Protein AF-A0A077RDA9-F1 (afdb_monomer)

Foldseek 3Di:
DPVVVVVVVPPPPVVVVVVVVVVLVPDDQDPDPVSNVVSVVVVLVVCCVVDVPVSVVVCCVVVVVVVVVVVVVVVVVVVVVVVVVVVVVVVVVVVVVVVVVVVVCDDPD

Structure (mmCIF, N/CA/C/O backbone):
data_AF-A0A077RDA9-F1
#
_entry.id   AF-A0A077RDA9-F1
#
loop_
_atom_site.group_PDB
_atom_site.id
_atom_site.type_symbol
_atom_site.label_atom_id
_atom_site.label_alt_id
_atom_site.label_comp_id
_atom_site.label_asym_id
_atom_site.label_entity_id
_atom_site.label_seq_id
_atom_site.pdbx_PDB_ins_code
_atom_site.Cartn_x
_atom_site.Cartn_y
_atom_site.Cartn_z
_atom_site.occupancy
_atom_site.B_iso_or_equiv
_atom_site.auth_seq_id
_atom_site.auth_comp_id
_atom_site.auth_asym_id
_atom_site.auth_atom_id
_atom_site.pdbx_PDB_model_num
ATOM 1 N N . MET A 1 1 ? -23.375 -19.658 48.967 1.00 50.38 1 MET A N 1
ATOM 2 C CA . MET A 1 1 ? -23.628 -18.382 48.264 1.00 50.38 1 MET A CA 1
ATOM 3 C C . MET A 1 1 ? -22.290 -17.686 48.020 1.00 50.38 1 MET A C 1
ATOM 5 O O . MET A 1 1 ? -22.023 -16.679 48.651 1.00 50.38 1 MET A O 1
ATOM 9 N N . GLU A 1 2 ? -21.443 -18.221 47.137 1.00 52.88 2 GLU A N 1
ATOM 10 C CA . GLU A 1 2 ? -20.144 -17.597 46.788 1.00 52.88 2 GLU A CA 1
ATOM 11 C C . GLU A 1 2 ? -19.775 -17.747 45.299 1.00 52.88 2 GLU A C 1
ATOM 13 O O . GLU A 1 2 ? -18.943 -17.007 44.790 1.00 52.88 2 GLU A O 1
ATOM 18 N N . GLU A 1 3 ? -20.479 -18.595 44.546 1.00 49.06 3 GLU A N 1
ATOM 19 C CA . GLU A 1 3 ? -20.214 -18.841 43.117 1.00 49.06 3 GLU A CA 1
ATOM 20 C C . GLU A 1 3 ? -20.731 -17.731 42.172 1.00 49.06 3 GLU A C 1
ATOM 22 O O . GLU A 1 3 ? -20.362 -17.672 41.002 1.00 49.06 3 GLU A O 1
ATOM 27 N N . VAL A 1 4 ? -21.572 -16.805 42.655 1.00 54.00 4 VAL A N 1
ATOM 28 C CA . VAL A 1 4 ? -22.172 -15.735 41.821 1.00 54.00 4 VAL A CA 1
ATOM 29 C C . VAL A 1 4 ? -21.269 -14.490 41.729 1.00 54.00 4 VAL A C 1
ATOM 31 O O . VAL A 1 4 ? -21.475 -13.632 40.873 1.00 54.00 4 VAL A O 1
ATOM 34 N N . SER A 1 5 ? -20.234 -14.389 42.571 1.00 48.84 5 SER A N 1
ATOM 35 C CA . SER A 1 5 ? -19.351 -13.210 42.616 1.00 48.84 5 SER A CA 1
ATOM 36 C C . SER A 1 5 ? -18.247 -13.249 41.549 1.00 48.84 5 SER A C 1
ATOM 38 O O . SER A 1 5 ? -17.884 -12.218 40.985 1.00 48.84 5 SER A O 1
ATOM 40 N N . ALA A 1 6 ? -17.761 -14.442 41.186 1.00 47.38 6 ALA A N 1
ATOM 41 C CA . ALA A 1 6 ? -16.645 -14.594 40.249 1.00 47.38 6 ALA A CA 1
ATOM 42 C C . ALA A 1 6 ? -17.043 -14.432 38.767 1.00 47.38 6 ALA A C 1
ATOM 44 O O . ALA A 1 6 ? -16.222 -14.015 37.954 1.00 47.38 6 ALA A O 1
ATOM 45 N N . SER A 1 7 ? -18.309 -14.684 38.405 1.00 48.34 7 SER A N 1
ATOM 46 C CA . SER A 1 7 ? -18.781 -14.516 37.016 1.00 48.34 7 SER A CA 1
ATOM 47 C C . SER A 1 7 ? -18.988 -13.053 36.601 1.00 48.34 7 SER A C 1
ATOM 49 O O . SER A 1 7 ? -19.042 -12.758 35.410 1.00 48.34 7 SER A O 1
ATOM 51 N N . LYS A 1 8 ? -19.071 -12.110 37.551 1.00 47.69 8 LYS A N 1
ATOM 52 C CA . LYS A 1 8 ? -19.367 -10.695 37.260 1.00 47.69 8 LYS A CA 1
ATOM 53 C C . LYS A 1 8 ? -18.145 -9.878 36.820 1.00 47.69 8 LYS A C 1
ATOM 55 O O . LYS A 1 8 ? -18.306 -8.811 36.242 1.00 47.69 8 LYS A O 1
ATOM 60 N N . ALA A 1 9 ? -16.934 -10.382 37.057 1.00 49.41 9 ALA A N 1
ATOM 61 C CA . ALA A 1 9 ? -15.688 -9.718 36.664 1.00 49.41 9 ALA A CA 1
ATOM 62 C C . ALA A 1 9 ? -15.209 -10.090 35.245 1.00 49.41 9 ALA A C 1
ATOM 64 O O . ALA A 1 9 ? -14.247 -9.505 34.756 1.00 49.41 9 ALA A O 1
ATOM 65 N N . ALA A 1 10 ? -15.860 -11.060 34.590 1.00 50.94 10 ALA A N 1
ATOM 66 C CA . ALA A 1 10 ? -15.415 -11.632 33.316 1.00 50.94 10 ALA A CA 1
ATOM 67 C C . ALA A 1 10 ? -16.361 -11.365 32.132 1.00 50.94 10 ALA A C 1
ATOM 69 O O . ALA A 1 10 ? -16.048 -11.743 31.005 1.00 50.94 10 ALA A O 1
ATOM 70 N N . SER A 1 11 ? -17.497 -10.697 32.342 1.00 50.19 11 SER A N 1
ATOM 71 C CA . SER A 1 11 ? -18.238 -10.103 31.231 1.00 50.19 11 SER A CA 1
ATOM 72 C C . SER A 1 11 ? -17.648 -8.722 30.973 1.00 50.19 11 SER A C 1
ATOM 74 O O . SER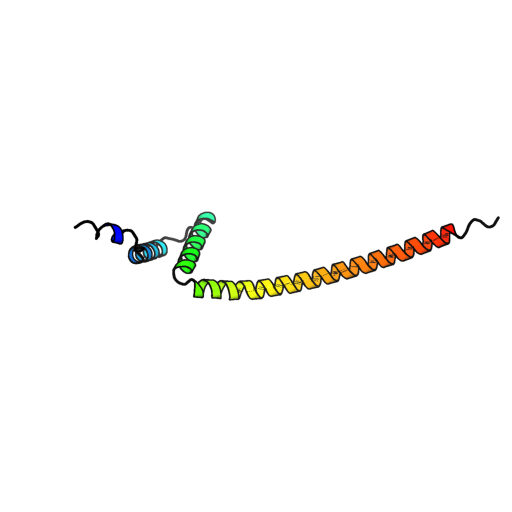 A 1 11 ? -17.868 -7.823 31.783 1.00 50.19 11 SER A O 1
ATOM 76 N N . LEU A 1 12 ? -16.881 -8.559 29.888 1.00 59.06 12 LEU A N 1
ATOM 77 C CA . LEU A 1 12 ? -16.485 -7.242 29.379 1.00 59.06 12 LEU A CA 1
ATOM 78 C C . LEU A 1 12 ? -17.690 -6.295 29.465 1.00 59.06 12 LEU A C 1
ATOM 80 O O . LEU A 1 12 ? -18.701 -6.527 28.799 1.00 59.06 12 LEU A O 1
ATOM 84 N N . ASP A 1 13 ? -17.605 -5.265 30.308 1.00 67.06 13 ASP A N 1
ATOM 85 C CA . ASP A 1 13 ? -18.682 -4.294 30.464 1.00 67.06 13 ASP A CA 1
ATOM 86 C C . ASP A 1 13 ? -18.682 -3.340 29.264 1.00 67.06 13 ASP A C 1
ATOM 88 O O . ASP A 1 13 ? -18.115 -2.244 29.269 1.00 67.06 13 ASP A O 1
ATOM 92 N N . TRP A 1 14 ? -19.317 -3.805 28.190 1.00 63.81 14 TRP A N 1
ATOM 93 C CA . TRP A 1 14 ? -19.533 -3.046 26.965 1.00 63.81 14 TRP A CA 1
ATOM 94 C C . TRP A 1 14 ? -20.317 -1.757 27.218 1.00 63.81 14 TRP A C 1
ATOM 96 O O . TRP A 1 14 ? -20.142 -0.783 26.492 1.00 63.81 14 TRP A O 1
ATOM 106 N N . SER A 1 15 ? -21.146 -1.710 28.265 1.00 67.94 15 SER A N 1
ATOM 107 C CA . SER A 1 15 ? -21.935 -0.522 28.588 1.00 67.94 15 SER A CA 1
ATOM 108 C C . SER A 1 15 ? -21.072 0.595 29.186 1.00 67.94 15 SER A C 1
ATOM 110 O O . SER A 1 15 ? -21.176 1.748 28.760 1.00 67.94 15 SER A O 1
ATOM 112 N N . GLU A 1 16 ? -20.140 0.261 30.086 1.00 74.06 16 GLU A N 1
ATOM 113 C CA . GLU A 1 16 ? -19.122 1.198 30.577 1.00 74.06 16 GLU A CA 1
ATOM 114 C C . GLU A 1 16 ? -18.242 1.715 29.437 1.00 74.06 16 GLU A C 1
ATOM 116 O O . GLU A 1 16 ? -17.895 2.897 29.392 1.00 74.06 16 GLU A O 1
ATOM 121 N N . PHE A 1 17 ? -17.873 0.825 28.515 1.00 70.38 17 PHE A N 1
ATOM 122 C CA . PHE A 1 17 ? -17.040 1.156 27.367 1.00 70.38 17 PHE A CA 1
ATOM 123 C C . PHE A 1 17 ? -17.732 2.124 26.403 1.00 70.38 17 PHE A C 1
ATOM 125 O O . PHE A 1 17 ? -17.137 3.130 26.018 1.00 70.38 17 PHE A O 1
ATOM 132 N N . LEU A 1 18 ? -19.002 1.882 26.067 1.00 71.06 18 LEU A N 1
ATOM 133 C CA . LEU A 1 18 ? -19.800 2.782 25.228 1.00 71.06 18 LEU A CA 1
ATOM 134 C C . LEU A 1 18 ? -20.000 4.149 25.894 1.00 71.06 18 LEU A C 1
ATOM 136 O O . LEU A 1 18 ? -19.885 5.183 25.239 1.00 71.06 18 LEU A O 1
ATOM 140 N N . LYS A 1 19 ? -20.197 4.174 27.214 1.00 75.00 19 LYS A N 1
ATOM 141 C CA . LYS A 1 19 ? -20.286 5.424 27.978 1.00 75.00 19 LYS A CA 1
ATOM 142 C C . LYS A 1 19 ? -18.957 6.190 27.987 1.00 75.00 19 LYS A 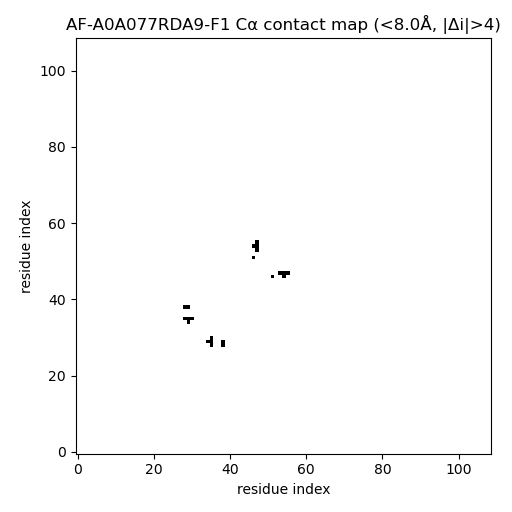C 1
ATOM 144 O O . LYS A 1 19 ? -18.943 7.412 27.858 1.00 75.00 19 LYS A O 1
ATOM 149 N N . LYS A 1 20 ? -17.825 5.481 28.083 1.00 71.50 20 LYS A N 1
ATOM 150 C CA . LYS A 1 20 ? -16.482 6.065 27.927 1.00 71.50 20 LYS A CA 1
ATOM 151 C C . LYS A 1 20 ? -16.267 6.587 26.504 1.00 71.50 20 LYS A C 1
ATOM 153 O O . LYS A 1 20 ? -15.750 7.687 26.366 1.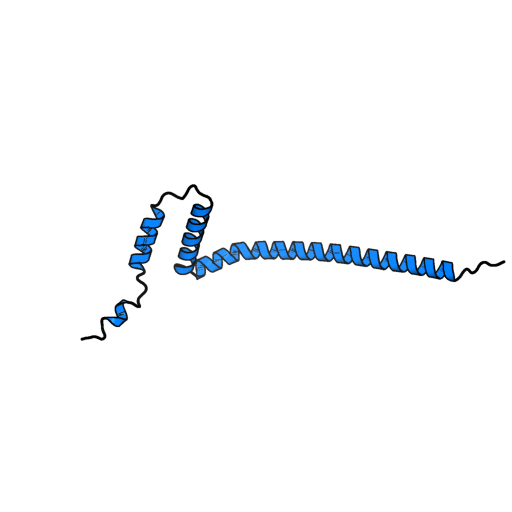00 71.50 20 LYS A O 1
ATOM 158 N N . LYS A 1 21 ? -16.711 5.873 25.462 1.00 70.56 21 LYS A N 1
ATOM 159 C CA . LYS A 1 21 ? -16.674 6.325 24.055 1.00 70.56 21 LYS A CA 1
ATOM 160 C C . LYS A 1 21 ? -17.419 7.646 23.866 1.00 70.56 21 LYS A C 1
ATOM 162 O O . LYS A 1 21 ? -16.880 8.563 23.259 1.00 70.56 21 LYS A O 1
ATOM 167 N N . GLU A 1 22 ? -18.623 7.762 24.415 1.00 69.56 22 GLU A N 1
ATOM 168 C CA . GLU A 1 22 ? -19.435 8.982 24.341 1.00 69.56 22 GLU A CA 1
ATOM 169 C C . GLU A 1 22 ? -18.790 10.157 25.100 1.00 69.56 22 GLU A C 1
ATOM 171 O O . GLU A 1 22 ? -18.815 11.301 24.640 1.00 69.56 22 GLU A O 1
ATOM 176 N N . ALA A 1 23 ? -18.121 9.871 26.222 1.00 70.62 23 ALA A N 1
ATOM 177 C CA . ALA A 1 23 ? -17.300 10.850 26.929 1.00 70.62 23 ALA A CA 1
ATOM 178 C C . ALA A 1 23 ? -16.049 11.259 26.126 1.00 70.62 23 ALA A C 1
ATOM 180 O O . ALA A 1 23 ? -15.729 12.443 26.079 1.00 70.62 23 ALA A O 1
ATOM 181 N N . PHE A 1 24 ? -15.375 10.320 25.449 1.00 69.38 24 PHE A N 1
ATOM 182 C CA . PHE A 1 24 ? -14.237 10.605 24.565 1.00 69.38 24 PHE A CA 1
ATOM 183 C C . PHE A 1 24 ? -14.643 11.416 23.327 1.00 69.38 24 PHE A C 1
ATOM 185 O O . PHE A 1 24 ? -13.894 12.297 22.918 1.00 69.38 24 PHE A O 1
ATOM 192 N N . ALA A 1 25 ? -15.823 11.161 22.758 1.00 68.62 25 ALA A N 1
ATOM 193 C CA . ALA A 1 25 ? -16.343 11.893 21.602 1.00 68.62 25 ALA A CA 1
ATOM 194 C C . ALA A 1 25 ? -16.689 13.359 21.925 1.00 68.62 25 ALA A C 1
ATOM 196 O O . ALA A 1 25 ? -16.638 14.210 21.042 1.00 68.62 25 ALA A O 1
ATOM 197 N N . ASN A 1 26 ? -17.01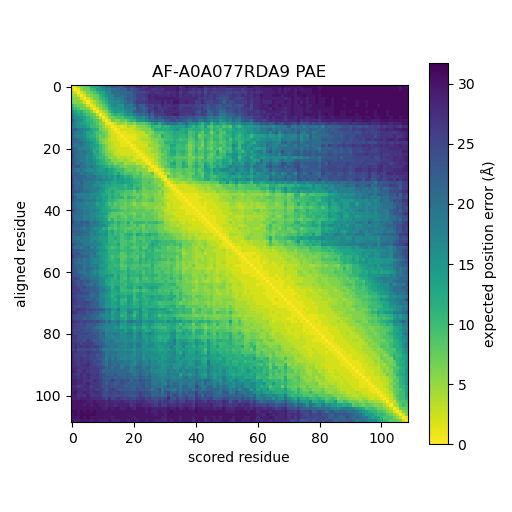4 13.658 23.188 1.00 71.62 26 ASN A N 1
ATOM 198 C CA . ASN A 1 26 ? -17.269 15.018 23.666 1.00 71.62 26 ASN A CA 1
ATOM 199 C C . ASN A 1 26 ? -15.996 15.786 24.068 1.00 71.62 26 ASN A C 1
ATOM 201 O O . ASN A 1 26 ? -16.082 16.972 24.392 1.00 71.62 26 ASN A O 1
ATOM 205 N N . LEU A 1 27 ? -14.818 15.150 24.068 1.00 70.19 27 LEU A N 1
ATOM 206 C CA . LEU A 1 27 ? -13.566 15.856 24.333 1.00 70.19 27 LEU A CA 1
ATOM 207 C C . LEU A 1 27 ? -13.142 16.672 23.103 1.00 70.19 27 LEU A C 1
ATOM 209 O O . LEU A 1 27 ? -13.255 16.191 21.973 1.00 70.19 27 LEU A O 1
ATOM 213 N N . PRO A 1 28 ? -12.614 17.896 23.293 1.00 70.00 28 PRO A N 1
ATOM 214 C CA . PRO A 1 28 ? -12.070 18.667 22.186 1.00 70.00 28 PRO A CA 1
ATOM 215 C C . PRO A 1 28 ? -10.902 17.897 21.561 1.00 70.00 28 PRO A C 1
ATOM 217 O O . PRO A 1 28 ? -9.996 17.448 22.268 1.00 70.00 28 PRO A O 1
ATOM 220 N N . VAL A 1 29 ? -10.927 17.744 20.233 1.00 71.69 29 VAL A N 1
ATOM 221 C CA . VAL A 1 29 ? -9.845 17.087 19.487 1.00 71.69 29 VAL A CA 1
ATOM 222 C C . VAL A 1 29 ? -8.529 17.800 19.829 1.00 71.69 29 VAL A C 1
ATOM 224 O O . VAL A 1 29 ? -8.453 19.020 19.649 1.00 71.69 29 VAL A O 1
ATOM 227 N N . PRO A 1 30 ? -7.502 17.087 20.333 1.00 74.38 30 PRO A N 1
ATOM 228 C CA . PRO A 1 30 ? -6.249 17.717 20.728 1.00 74.38 30 PRO A CA 1
ATOM 229 C C . PRO A 1 30 ? -5.628 18.470 19.548 1.00 74.38 30 PRO A C 1
ATOM 231 O O . PRO A 1 30 ? -5.498 17.906 18.461 1.00 74.38 30 PRO A O 1
ATOM 234 N N . GLN A 1 31 ? -5.224 19.726 19.759 1.00 76.31 31 GLN A N 1
ATOM 235 C CA . GLN A 1 31 ? -4.525 20.506 18.729 1.00 76.31 31 GLN A CA 1
ATOM 236 C C . GLN A 1 31 ? -3.077 20.030 18.512 1.00 76.31 31 GLN A C 1
ATOM 238 O O . GLN A 1 31 ? -2.476 20.321 17.479 1.00 76.31 31 GLN A O 1
ATOM 243 N N . ASP A 1 32 ? -2.525 19.270 19.462 1.00 87.19 32 ASP A N 1
ATOM 244 C CA . ASP A 1 32 ? -1.190 18.690 19.371 1.00 87.19 32 ASP A CA 1
ATOM 245 C C . ASP A 1 32 ? -1.160 17.468 18.451 1.00 87.19 32 ASP A C 1
ATOM 247 O O . ASP A 1 32 ? -1.953 16.537 18.603 1.00 87.19 32 ASP A O 1
ATOM 251 N N . TRP A 1 33 ? -0.149 17.393 17.581 1.00 83.44 33 TRP A N 1
ATOM 252 C CA . TRP A 1 33 ? 0.072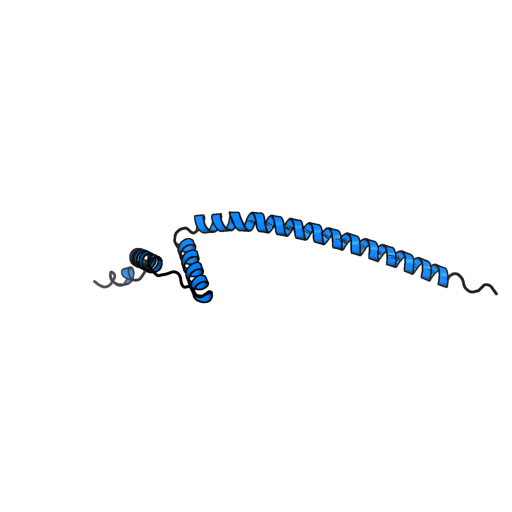 16.256 16.677 1.00 83.44 33 TRP A CA 1
ATOM 253 C C . TRP A 1 33 ? 0.097 14.916 17.425 1.00 83.44 33 TRP A C 1
ATOM 255 O O . TRP A 1 33 ? -0.576 13.960 17.051 1.00 83.44 33 TRP A O 1
ATOM 265 N N . LYS A 1 34 ? 0.822 14.853 18.547 1.00 84.06 34 LYS A N 1
ATOM 266 C CA . LYS A 1 34 ? 0.920 13.644 19.378 1.00 84.06 34 LYS A CA 1
ATOM 267 C C . LYS A 1 34 ? -0.435 13.238 19.974 1.00 84.06 34 LYS A C 1
ATOM 269 O O . LYS A 1 34 ? -0.741 12.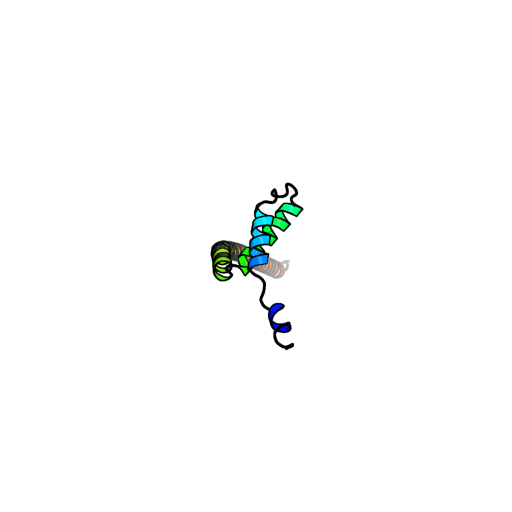049 20.029 1.00 84.06 34 LYS A O 1
ATOM 274 N N . GLY A 1 35 ? -1.238 14.217 20.396 1.00 82.88 35 GLY A N 1
ATOM 275 C CA . GLY A 1 35 ? -2.573 13.991 20.949 1.00 82.88 35 GLY A CA 1
ATOM 276 C C . GLY A 1 35 ? -3.570 13.552 19.881 1.00 82.88 35 GLY A C 1
ATOM 277 O O . GLY A 1 35 ? -4.336 12.621 20.108 1.00 82.88 35 GLY A O 1
ATOM 278 N N . TRP A 1 36 ? -3.501 14.147 18.691 1.00 85.56 36 TRP A N 1
ATOM 279 C CA . TRP A 1 36 ? -4.317 13.754 17.546 1.00 85.56 36 TRP A CA 1
ATOM 280 C C . TRP A 1 36 ? -4.026 12.317 17.094 1.00 85.56 36 TRP A C 1
ATOM 282 O O . TRP A 1 36 ? -4.956 11.549 16.859 1.00 85.56 36 TRP A O 1
ATOM 292 N N . PHE A 1 37 ? -2.749 11.917 17.044 1.00 88.00 37 PHE A N 1
ATOM 293 C CA . PHE A 1 37 ? -2.367 10.535 16.734 1.00 88.00 37 PHE A CA 1
ATOM 294 C C . PHE A 1 37 ? -2.901 9.551 17.771 1.00 88.00 37 PHE A C 1
ATOM 296 O O . PHE A 1 37 ? -3.484 8.537 17.397 1.00 88.00 37 PHE A O 1
ATOM 303 N N . ALA A 1 38 ? -2.742 9.852 19.062 1.00 86.06 38 ALA A N 1
ATOM 304 C CA . ALA A 1 38 ? -3.282 9.012 20.125 1.00 86.06 38 ALA A CA 1
ATOM 305 C C . ALA A 1 38 ? -4.815 8.906 20.037 1.00 86.06 38 ALA A C 1
ATOM 307 O O . ALA A 1 38 ? -5.353 7.804 20.105 1.00 86.06 38 ALA A O 1
ATOM 308 N N . TYR A 1 39 ? -5.504 10.028 19.803 1.00 84.62 39 TYR A N 1
ATOM 309 C CA . TYR A 1 39 ? -6.952 10.072 19.601 1.00 84.62 39 TYR A CA 1
ATOM 310 C C . TYR A 1 39 ? -7.386 9.189 18.424 1.00 84.62 39 TYR A C 1
ATOM 312 O O . TYR A 1 39 ? -8.245 8.323 18.582 1.00 84.62 39 TYR A O 1
ATOM 320 N N . LYS A 1 40 ? -6.736 9.334 17.262 1.00 87.44 40 LYS A N 1
ATOM 321 C CA . LYS A 1 40 ? -7.041 8.531 16.071 1.00 87.44 40 LYS A CA 1
ATOM 322 C C . LYS A 1 40 ? -6.738 7.053 16.262 1.00 87.44 40 LYS A C 1
ATOM 324 O O . LYS A 1 40 ? -7.499 6.219 15.782 1.00 87.44 40 LYS A O 1
ATOM 329 N N . PHE A 1 41 ? -5.666 6.720 16.974 1.00 86.06 41 PHE A N 1
ATOM 330 C CA . PHE A 1 41 ? -5.309 5.334 17.260 1.00 86.06 41 PHE A CA 1
ATOM 331 C C . PHE A 1 41 ? -6.333 4.670 18.182 1.00 86.06 41 PHE A C 1
ATOM 333 O O . PHE A 1 41 ? -6.720 3.528 17.940 1.00 86.06 41 PHE A O 1
ATOM 340 N N . ILE A 1 42 ? -6.806 5.386 19.208 1.00 85.19 42 ILE A N 1
ATOM 341 C CA . ILE A 1 42 ? -7.856 4.902 20.112 1.00 85.19 42 ILE A CA 1
ATOM 342 C C . ILE A 1 42 ? -9.167 4.720 19.346 1.00 85.19 42 ILE A C 1
ATOM 344 O O . ILE A 1 42 ? -9.766 3.659 19.456 1.00 85.19 42 ILE A O 1
ATOM 348 N N . GLU A 1 43 ? -9.575 5.693 18.528 1.00 84.44 43 GLU A N 1
ATOM 349 C CA . GLU A 1 43 ? -10.774 5.614 17.680 1.00 84.44 43 GLU A CA 1
ATOM 350 C C . GLU A 1 43 ? -10.728 4.401 16.731 1.00 84.44 43 GLU A C 1
ATOM 352 O O . GLU A 1 43 ? -11.677 3.622 16.667 1.00 84.44 43 GLU A O 1
ATOM 357 N N . TRP A 1 44 ? -9.596 4.188 16.051 1.00 83.88 44 TRP A N 1
ATOM 358 C CA . TRP A 1 44 ? -9.388 3.034 15.168 1.00 83.88 44 TRP A CA 1
ATOM 359 C C . TRP A 1 44 ? -9.350 1.702 15.921 1.00 83.88 44 TRP A C 1
ATOM 361 O O . TRP A 1 44 ? -9.900 0.712 15.443 1.00 83.88 44 TRP A O 1
ATOM 371 N N . SER A 1 45 ? -8.733 1.671 17.103 1.00 83.12 45 SER A N 1
ATOM 372 C CA . SER A 1 45 ? -8.706 0.477 17.958 1.00 83.12 45 SER A CA 1
ATOM 373 C C . SER A 1 45 ? -10.106 0.133 18.461 1.00 83.12 45 SER A C 1
ATOM 375 O O . SER A 1 45 ? -10.474 -1.035 18.509 1.00 83.12 45 SER A O 1
ATOM 377 N N . LEU A 1 46 ? -10.907 1.152 18.785 1.00 79.75 46 LEU A N 1
ATOM 378 C CA . LEU A 1 46 ? -12.308 0.995 19.157 1.00 79.75 46 LEU A CA 1
ATOM 379 C C . LEU A 1 46 ? -13.108 0.367 18.015 1.00 79.75 46 LEU A C 1
ATOM 381 O O . LEU A 1 46 ? -13.847 -0.588 18.228 1.00 79.75 46 LEU A O 1
ATOM 385 N N . PHE A 1 47 ? -12.914 0.883 16.800 1.00 80.50 47 PHE A N 1
ATOM 386 C CA . PHE A 1 47 ? -13.592 0.401 15.604 1.00 80.50 47 PHE A CA 1
ATOM 387 C C . PHE A 1 47 ? -13.233 -1.058 15.286 1.00 80.50 47 PHE A C 1
ATOM 389 O O . PHE A 1 47 ? -14.117 -1.850 14.975 1.00 80.50 47 PHE A O 1
ATOM 396 N N . ALA A 1 48 ? -11.963 -1.442 15.455 1.00 84.38 48 ALA A N 1
ATOM 397 C CA . ALA A 1 48 ? -11.517 -2.825 15.287 1.00 84.38 48 ALA A CA 1
ATOM 398 C C . ALA A 1 48 ? -12.171 -3.804 16.279 1.00 84.38 48 ALA A C 1
ATOM 400 O O . ALA A 1 48 ? -12.345 -4.979 15.961 1.00 84.38 48 ALA A O 1
ATOM 401 N N . VAL A 1 49 ? -12.510 -3.327 17.479 1.00 82.31 49 VAL A N 1
ATOM 402 C CA . VAL A 1 49 ? -13.131 -4.131 18.539 1.00 82.31 49 VAL A CA 1
ATOM 403 C C . VAL A 1 49 ? -14.656 -4.200 18.383 1.00 82.31 49 VAL A C 1
ATOM 405 O O . VAL A 1 49 ? -15.244 -5.240 18.664 1.00 82.31 49 VAL A O 1
ATOM 408 N N . GLU A 1 50 ? -15.294 -3.115 17.937 1.00 82.56 50 GLU A N 1
ATOM 409 C CA . GLU A 1 50 ? -16.751 -3.013 17.769 1.00 82.56 50 GLU A CA 1
ATOM 410 C C . GLU A 1 50 ? -17.252 -3.744 16.514 1.00 82.56 50 GLU A C 1
ATOM 412 O O . GLU A 1 50 ? -18.241 -4.472 16.584 1.00 82.56 50 GLU A O 1
ATOM 417 N N . ASP A 1 51 ? -16.554 -3.594 15.385 1.00 86.12 51 ASP A N 1
ATOM 418 C CA . ASP A 1 51 ? -16.857 -4.301 14.140 1.00 86.12 51 ASP A CA 1
ATOM 419 C C . ASP A 1 51 ? -15.565 -4.797 13.467 1.00 86.12 51 ASP A C 1
ATOM 421 O O . ASP A 1 51 ? -15.003 -4.135 12.581 1.00 86.12 51 ASP A O 1
ATOM 425 N N . PRO A 1 52 ? -15.078 -5.989 13.851 1.00 86.69 52 PRO A N 1
ATOM 426 C CA . PRO A 1 52 ? -13.850 -6.532 13.286 1.00 86.69 52 PRO A CA 1
ATOM 427 C C . PRO A 1 52 ? -13.967 -6.794 11.775 1.00 86.69 52 PRO A C 1
ATOM 429 O O . PRO A 1 52 ? -12.968 -6.707 11.052 1.00 86.69 52 PRO A O 1
ATOM 432 N N . TRP A 1 53 ? -15.168 -7.092 11.264 1.00 87.12 53 TRP A N 1
ATOM 433 C CA . TRP A 1 53 ? -15.360 -7.415 9.848 1.00 87.12 53 TRP A CA 1
ATOM 434 C C . TRP A 1 53 ? -15.452 -6.160 8.974 1.00 87.12 53 TRP A C 1
ATOM 436 O O . TRP A 1 53 ? -14.839 -6.114 7.901 1.00 87.12 53 TRP A O 1
ATOM 446 N N . GLY A 1 54 ? -16.122 -5.108 9.452 1.00 87.94 54 GLY A N 1
ATOM 447 C CA . GLY A 1 54 ? -16.124 -3.784 8.824 1.00 87.94 54 GLY A CA 1
ATOM 448 C C . GLY A 1 54 ? -14.741 -3.131 8.826 1.00 87.94 54 GLY A C 1
ATOM 449 O O . GLY A 1 54 ? -14.310 -2.587 7.803 1.00 87.94 54 GLY A O 1
ATOM 450 N N . PHE A 1 55 ? -13.988 -3.272 9.921 1.00 88.25 55 PHE A N 1
ATOM 451 C CA . PHE A 1 55 ? -12.588 -2.851 10.002 1.00 88.25 55 PHE A CA 1
ATOM 452 C C . PHE A 1 55 ? -11.712 -3.552 8.960 1.00 88.25 55 PHE A C 1
ATOM 454 O O . PHE A 1 55 ? -11.032 -2.899 8.165 1.00 88.25 55 PHE A O 1
ATOM 461 N N . THR A 1 56 ? -11.777 -4.886 8.915 1.00 90.12 56 THR A N 1
ATOM 462 C CA . THR A 1 56 ? -10.981 -5.696 7.982 1.00 90.12 56 THR A CA 1
ATOM 463 C C . THR A 1 56 ? -11.323 -5.365 6.532 1.00 90.12 56 THR A C 1
ATOM 465 O O . THR A 1 56 ? -10.426 -5.189 5.710 1.00 90.12 56 THR A O 1
ATOM 468 N N . SER A 1 57 ? -12.610 -5.208 6.218 1.00 91.62 57 SER A N 1
ATOM 469 C CA . SER A 1 57 ? -13.070 -4.846 4.872 1.00 91.62 57 SER A CA 1
ATOM 470 C C . SER A 1 57 ? -12.587 -3.457 4.458 1.00 91.62 57 SER A C 1
ATOM 472 O O . SER A 1 57 ? -12.120 -3.279 3.335 1.00 91.62 57 SER A O 1
ATOM 474 N N . THR A 1 58 ? -12.630 -2.486 5.375 1.00 91.06 58 THR A N 1
ATOM 475 C CA . THR A 1 58 ? -12.116 -1.131 5.132 1.00 91.06 58 THR A CA 1
ATOM 476 C C . THR A 1 58 ? -10.623 -1.177 4.829 1.00 91.06 58 THR A C 1
ATOM 478 O O . THR A 1 58 ? -10.186 -0.643 3.811 1.00 91.06 58 THR A O 1
ATOM 481 N N . ILE A 1 59 ? -9.840 -1.882 5.654 1.00 92.19 59 ILE A N 1
ATOM 482 C CA . ILE A 1 59 ? -8.404 -2.064 5.416 1.00 92.19 59 ILE A CA 1
ATOM 483 C C . ILE A 1 59 ? -8.161 -2.724 4.067 1.00 92.19 59 ILE A C 1
ATOM 485 O O . ILE A 1 59 ? -7.324 -2.237 3.318 1.00 92.19 59 ILE A O 1
ATOM 489 N N . LEU A 1 60 ? -8.891 -3.784 3.723 1.00 93.44 60 LEU A N 1
ATOM 490 C CA . LEU A 1 60 ? -8.734 -4.459 2.436 1.00 93.44 60 LEU A CA 1
ATOM 491 C C . LEU A 1 60 ? -9.014 -3.511 1.266 1.00 93.44 60 LEU A C 1
ATOM 493 O O . LEU A 1 60 ? -8.201 -3.433 0.352 1.00 93.44 60 LEU A O 1
ATOM 497 N N . ILE A 1 61 ? -10.081 -2.712 1.317 1.00 95.12 61 ILE A N 1
ATOM 498 C CA . ILE A 1 61 ? -10.401 -1.744 0.255 1.00 95.12 61 ILE A CA 1
ATOM 499 C C . ILE A 1 61 ? -9.274 -0.724 0.044 1.00 95.12 61 ILE A C 1
ATOM 501 O O . ILE A 1 61 ? -9.027 -0.333 -1.094 1.00 95.12 61 ILE A O 1
ATOM 505 N N . PHE A 1 62 ? -8.564 -0.313 1.098 1.00 93.69 62 PHE A N 1
ATOM 506 C CA . PHE A 1 62 ? -7.417 0.592 0.968 1.00 93.69 62 PHE A CA 1
ATOM 507 C C . PHE A 1 62 ? -6.123 -0.136 0.587 1.00 93.69 62 PHE A C 1
ATOM 509 O O . PHE A 1 62 ? -5.388 0.306 -0.294 1.00 93.69 62 PHE A O 1
ATOM 516 N N . VAL A 1 63 ? -5.831 -1.266 1.225 1.00 95.00 63 VAL A N 1
ATOM 517 C CA . VAL A 1 63 ? -4.576 -2.005 1.053 1.00 95.00 63 VAL A CA 1
ATOM 518 C C . VAL A 1 63 ? -4.519 -2.678 -0.309 1.00 95.00 63 VAL A C 1
ATOM 520 O O . VAL A 1 63 ? -3.468 -2.660 -0.938 1.00 95.00 63 VAL A O 1
ATOM 523 N N . THR A 1 64 ? -5.626 -3.228 -0.806 1.00 95.31 64 THR A N 1
ATOM 524 C CA . THR A 1 64 ? -5.677 -3.913 -2.100 1.00 95.31 64 THR A CA 1
ATOM 525 C C . THR A 1 64 ? -5.199 -3.029 -3.263 1.00 95.31 64 THR A C 1
ATOM 527 O O . THR A 1 64 ? -4.249 -3.433 -3.936 1.00 95.31 64 THR A O 1
ATOM 530 N N . PRO A 1 65 ? -5.748 -1.824 -3.522 1.00 95.19 65 PRO A N 1
ATOM 531 C CA . PRO A 1 65 ? -5.261 -0.970 -4.605 1.00 95.19 65 PRO A CA 1
ATOM 532 C C . PRO A 1 65 ? -3.827 -0.485 -4.371 1.00 95.19 65 PRO A C 1
ATOM 534 O O . PRO A 1 65 ? -3.049 -0.439 -5.323 1.00 95.19 65 PRO A O 1
ATOM 537 N N . LEU A 1 66 ? -3.433 -0.184 -3.127 1.00 95.31 66 LEU A N 1
ATOM 538 C CA . LEU A 1 66 ? -2.044 0.175 -2.819 1.00 95.31 66 LEU A CA 1
ATOM 539 C C . LEU A 1 66 ? -1.078 -0.977 -3.126 1.00 95.31 66 LEU A C 1
ATOM 541 O O . LEU A 1 66 ? -0.003 -0.755 -3.683 1.00 95.31 66 LEU A O 1
ATOM 545 N N . PHE A 1 67 ? -1.470 -2.209 -2.810 1.00 95.44 67 PHE A N 1
ATOM 546 C CA . PHE A 1 67 ? -0.686 -3.401 -3.093 1.00 95.44 67 PHE A CA 1
ATOM 547 C C . PHE A 1 67 ? -0.560 -3.641 -4.599 1.00 95.44 67 PHE A C 1
ATOM 549 O O . PHE A 1 67 ? 0.537 -3.908 -5.086 1.00 95.44 67 PHE A O 1
ATOM 556 N N . PHE A 1 68 ? -1.643 -3.462 -5.361 1.00 95.75 68 PHE A N 1
ATOM 557 C CA . PHE A 1 68 ? -1.593 -3.536 -6.822 1.00 95.75 68 PHE A CA 1
ATOM 558 C C . PHE A 1 68 ? -0.679 -2.469 -7.428 1.00 95.75 68 PHE A C 1
ATOM 560 O O . PHE A 1 68 ? 0.134 -2.784 -8.296 1.00 95.75 68 PHE A O 1
ATOM 567 N N . LEU A 1 69 ? -0.761 -1.223 -6.956 1.00 95.75 69 LEU A N 1
ATOM 568 C CA . LEU A 1 69 ? 0.131 -0.150 -7.402 1.00 95.75 69 LEU A CA 1
ATOM 569 C C . LEU A 1 69 ? 1.594 -0.475 -7.089 1.00 95.75 69 LEU A C 1
ATOM 571 O O . LEU A 1 69 ? 2.451 -0.342 -7.963 1.00 95.75 69 LEU A O 1
ATOM 575 N N . SER A 1 70 ? 1.867 -0.967 -5.878 1.00 95.06 70 SER A N 1
ATOM 576 C CA . SER A 1 70 ? 3.195 -1.432 -5.474 1.00 95.06 70 SER A CA 1
ATOM 577 C C . SER A 1 70 ? 3.710 -2.523 -6.415 1.00 95.06 70 SER A C 1
ATOM 579 O O . SER A 1 70 ? 4.792 -2.385 -6.980 1.00 95.06 70 SER A O 1
ATOM 581 N N . ALA A 1 71 ? 2.898 -3.546 -6.698 1.00 95.44 71 ALA A N 1
ATOM 582 C CA . ALA A 1 71 ? 3.265 -4.632 -7.603 1.00 95.44 71 ALA A CA 1
ATOM 583 C C . ALA A 1 71 ? 3.562 -4.139 -9.032 1.00 95.44 71 ALA A C 1
ATOM 585 O O . ALA A 1 71 ? 4.541 -4.570 -9.644 1.00 95.44 71 ALA A O 1
ATOM 586 N N . ILE A 1 72 ? 2.766 -3.201 -9.560 1.00 95.44 72 ILE A N 1
ATOM 587 C CA . ILE A 1 72 ? 2.997 -2.602 -10.885 1.00 95.44 72 ILE A CA 1
ATOM 588 C C . ILE A 1 72 ? 4.329 -1.845 -10.913 1.00 95.44 72 ILE A C 1
ATOM 590 O O . ILE A 1 72 ? 5.097 -1.974 -11.873 1.00 95.44 72 ILE A O 1
ATOM 594 N N . PHE A 1 73 ? 4.617 -1.059 -9.874 1.00 94.25 73 PHE A N 1
ATOM 595 C CA . PHE A 1 73 ? 5.874 -0.323 -9.785 1.00 94.25 73 PHE A CA 1
ATOM 596 C C . PHE A 1 73 ? 7.072 -1.255 -9.622 1.00 94.25 73 PHE A C 1
ATOM 598 O O . PHE A 1 73 ? 8.057 -1.084 -10.340 1.00 94.25 73 PHE A O 1
ATOM 605 N N . SER A 1 74 ? 6.970 -2.285 -8.781 1.00 94.81 74 SER A N 1
ATOM 606 C CA . SER A 1 74 ? 7.999 -3.317 -8.647 1.00 94.81 74 SER A CA 1
ATOM 607 C C . SER A 1 74 ? 8.263 -4.031 -9.972 1.00 94.81 74 SER A C 1
ATOM 609 O O . SER A 1 74 ? 9.420 -4.225 -10.334 1.00 94.81 74 SER A O 1
ATOM 611 N N . TYR A 1 75 ? 7.222 -4.353 -10.746 1.00 95.38 75 TYR A N 1
ATOM 612 C CA . TYR A 1 75 ? 7.379 -4.979 -12.060 1.00 95.38 75 TYR A CA 1
ATOM 613 C C . TYR A 1 75 ? 8.068 -4.061 -13.078 1.00 95.38 75 TYR A C 1
ATOM 615 O O . TYR A 1 75 ? 8.9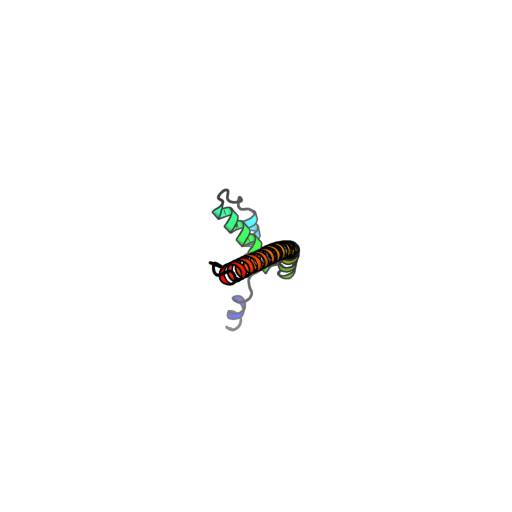64 -4.487 -13.810 1.00 95.38 75 TYR A O 1
ATOM 623 N N . LYS A 1 76 ? 7.682 -2.779 -13.126 1.00 94.62 76 LYS A N 1
ATOM 624 C CA . LYS A 1 76 ? 8.350 -1.787 -13.983 1.00 94.62 76 LYS A CA 1
ATOM 625 C C . LYS A 1 76 ? 9.820 -1.627 -13.610 1.00 94.62 76 LYS A C 1
ATOM 627 O O . LYS A 1 76 ? 10.655 -1.562 -14.508 1.00 94.62 76 LYS A O 1
ATOM 632 N N . LEU A 1 77 ? 10.123 -1.584 -12.316 1.00 93.31 77 LEU A N 1
ATOM 633 C CA . LEU A 1 77 ? 11.488 -1.444 -11.824 1.00 93.31 77 LEU A CA 1
ATOM 634 C C . LEU A 1 77 ? 12.330 -2.682 -12.155 1.00 93.31 77 LEU A C 1
ATOM 636 O O . LEU A 1 77 ? 13.430 -2.540 -12.680 1.00 93.31 77 LEU A O 1
ATOM 640 N N . ALA A 1 78 ? 11.778 -3.883 -11.958 1.00 94.31 78 ALA A N 1
ATOM 641 C CA . ALA A 1 78 ? 12.427 -5.136 -12.337 1.00 94.31 78 ALA A CA 1
ATOM 642 C C . ALA A 1 78 ? 12.783 -5.164 -13.832 1.00 94.31 78 ALA A C 1
ATOM 644 O O . ALA A 1 78 ? 13.916 -5.463 -14.193 1.00 94.31 78 ALA A O 1
ATOM 645 N N . LYS A 1 79 ? 11.863 -4.739 -14.707 1.00 93.81 79 LYS A N 1
ATOM 646 C CA . LYS A 1 79 ? 12.129 -4.650 -16.152 1.00 93.81 79 LYS A CA 1
ATOM 647 C C . LYS A 1 79 ? 13.227 -3.660 -16.530 1.00 93.81 79 LYS A C 1
ATOM 649 O O . LYS A 1 79 ? 13.898 -3.857 -17.541 1.00 93.81 79 LYS A O 1
ATOM 654 N N . ILE A 1 80 ? 13.369 -2.562 -15.790 1.00 94.62 80 ILE A N 1
ATOM 655 C CA . ILE A 1 80 ? 14.452 -1.599 -16.027 1.00 94.62 80 ILE A CA 1
ATOM 656 C C . ILE A 1 80 ? 15.788 -2.240 -15.645 1.00 94.62 80 ILE A C 1
ATOM 658 O O . ILE A 1 80 ? 16.719 -2.206 -16.446 1.00 94.62 80 ILE A O 1
ATOM 662 N N . LEU A 1 81 ? 15.845 -2.904 -14.489 1.00 93.81 81 LEU A N 1
ATOM 663 C CA . LEU A 1 81 ? 17.042 -3.607 -14.022 1.00 93.81 81 LEU A CA 1
ATOM 664 C C . LEU A 1 81 ? 17.470 -4.732 -14.976 1.00 93.81 81 LEU A C 1
ATOM 666 O O . LEU A 1 81 ? 18.650 -4.842 -15.296 1.00 93.81 81 LEU A O 1
ATOM 670 N N . GLU A 1 82 ? 16.526 -5.521 -15.498 1.00 93.38 82 GLU A N 1
ATOM 671 C CA . GLU A 1 82 ? 16.816 -6.563 -16.496 1.00 93.38 82 GLU A CA 1
ATOM 672 C C . GLU A 1 82 ? 17.469 -5.983 -17.758 1.00 93.38 82 GLU A C 1
ATOM 674 O O . GLU A 1 82 ? 18.472 -6.510 -18.242 1.00 93.38 82 GLU A O 1
ATOM 679 N N . LYS A 1 83 ? 16.950 -4.859 -18.271 1.00 92.69 83 LYS A N 1
ATOM 680 C CA . LYS A 1 83 ? 17.531 -4.185 -19.443 1.00 92.69 83 LYS A CA 1
ATOM 681 C C . LYS A 1 83 ? 18.932 -3.656 -19.165 1.00 92.69 83 LYS A C 1
ATOM 683 O O . LYS A 1 83 ? 19.820 -3.818 -20.002 1.00 92.69 83 LYS A O 1
ATOM 688 N N . GLU A 1 84 ? 19.142 -3.039 -18.006 1.00 92.12 84 GLU A N 1
ATOM 689 C CA . GLU A 1 84 ? 20.463 -2.550 -17.608 1.00 92.12 84 GLU A CA 1
ATOM 690 C C . GLU A 1 84 ? 21.475 -3.697 -17.484 1.00 92.12 84 GLU A C 1
ATOM 692 O O . GLU A 1 84 ? 22.611 -3.579 -17.954 1.00 92.12 84 GLU A O 1
ATOM 697 N N . GLU A 1 85 ? 21.063 -4.838 -16.926 1.00 92.44 85 GLU A N 1
ATOM 698 C CA . GLU A 1 85 ? 21.898 -6.036 -16.861 1.00 92.44 85 GLU A CA 1
ATOM 699 C C . GLU A 1 85 ? 22.239 -6.601 -18.241 1.00 92.44 85 GLU A C 1
ATOM 701 O O . GLU A 1 85 ? 23.393 -6.962 -18.489 1.00 92.44 85 GLU A O 1
ATOM 706 N N . GLU A 1 86 ? 21.267 -6.696 -19.149 1.00 92.06 86 GLU A N 1
ATOM 707 C CA . GLU A 1 86 ? 21.497 -7.178 -20.512 1.00 92.06 86 GLU A CA 1
ATOM 708 C C . GL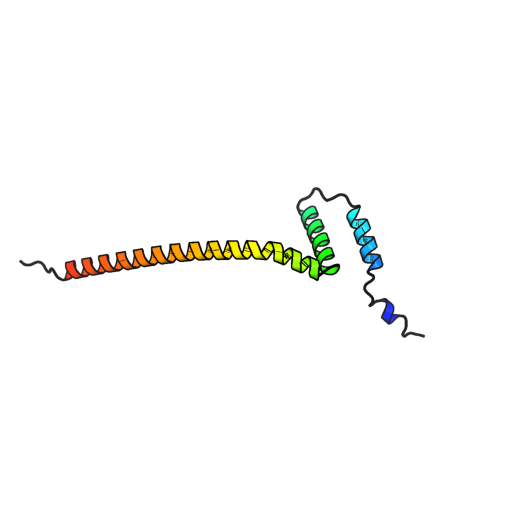U A 1 86 ? 22.456 -6.268 -21.281 1.00 92.06 86 GLU A C 1
ATOM 710 O O . GLU A 1 86 ? 23.388 -6.747 -21.941 1.00 92.06 86 GLU A O 1
ATOM 715 N N . GLU A 1 87 ? 22.281 -4.950 -21.169 1.00 90.94 87 GLU A N 1
ATOM 716 C CA . GLU A 1 87 ? 23.190 -3.983 -21.773 1.00 90.94 87 GLU A CA 1
ATOM 717 C C . GLU A 1 87 ? 24.601 -4.100 -21.203 1.00 90.94 87 GLU A C 1
ATOM 719 O O . GLU A 1 87 ? 25.576 -4.086 -21.964 1.00 90.94 87 GLU A O 1
ATOM 724 N N . LYS A 1 88 ? 24.726 -4.254 -19.881 1.00 91.56 88 LYS A N 1
ATOM 725 C CA . LYS A 1 88 ? 26.015 -4.437 -19.214 1.00 91.56 88 LYS A CA 1
ATOM 726 C C . LYS A 1 88 ? 26.694 -5.728 -19.673 1.00 91.56 88 LYS A C 1
ATOM 728 O O . LYS A 1 88 ? 27.833 -5.673 -20.138 1.00 91.56 88 LYS A O 1
ATOM 733 N N . LYS A 1 89 ? 25.971 -6.853 -19.693 1.00 91.12 89 LYS A N 1
ATOM 734 C CA . LYS A 1 89 ? 26.459 -8.144 -20.218 1.00 91.12 89 LYS A CA 1
ATOM 735 C C . LYS A 1 89 ? 26.888 -8.029 -21.684 1.00 91.12 89 LYS A C 1
ATOM 737 O O . LYS A 1 89 ? 27.920 -8.573 -22.082 1.00 91.12 89 LYS A O 1
ATOM 742 N N . ARG A 1 90 ? 26.140 -7.296 -22.519 1.00 89.38 90 ARG A N 1
ATOM 743 C CA . ARG A 1 90 ? 26.494 -7.075 -23.933 1.00 89.38 90 ARG A CA 1
ATOM 744 C C . ARG A 1 90 ? 27.749 -6.212 -24.083 1.00 89.38 90 ARG A C 1
ATOM 746 O O . ARG A 1 90 ? 28.575 -6.506 -24.950 1.00 89.38 90 ARG A O 1
ATOM 753 N N . LYS A 1 91 ? 27.907 -5.169 -23.261 1.00 88.69 91 LYS A N 1
ATOM 754 C CA . LYS A 1 91 ? 29.117 -4.330 -23.222 1.00 88.69 91 LYS A CA 1
ATOM 755 C C . LYS A 1 91 ? 30.336 -5.150 -22.794 1.00 88.69 91 LYS A C 1
ATOM 757 O O . LYS A 1 91 ? 31.350 -5.112 -23.485 1.00 88.69 91 LYS A O 1
ATOM 762 N N . GLU A 1 92 ? 30.216 -5.964 -21.749 1.00 90.62 92 GLU A N 1
ATOM 763 C CA . GLU A 1 92 ? 31.286 -6.853 -21.275 1.00 90.62 92 GLU A CA 1
ATOM 764 C C . GLU A 1 92 ? 31.726 -7.859 -22.349 1.00 90.62 92 GLU A C 1
ATOM 766 O O . GLU A 1 92 ? 32.921 -8.006 -22.601 1.00 90.62 92 GLU A O 1
ATOM 771 N N . ARG A 1 93 ? 30.784 -8.485 -23.072 1.00 88.38 93 ARG A N 1
ATOM 772 C CA . ARG A 1 93 ? 31.108 -9.385 -24.198 1.00 88.38 93 ARG A CA 1
ATOM 773 C C . ARG A 1 93 ? 31.900 -8.683 -25.302 1.00 88.38 93 ARG A C 1
ATOM 775 O O . ARG A 1 93 ? 32.863 -9.252 -25.810 1.00 88.38 93 ARG A O 1
ATOM 782 N N . LYS A 1 94 ? 31.521 -7.452 -25.665 1.00 87.75 94 LYS A N 1
ATOM 783 C CA . LYS A 1 94 ? 32.240 -6.656 -26.675 1.00 87.75 94 LYS A CA 1
ATOM 784 C C . LYS A 1 94 ? 33.652 -6.296 -26.213 1.00 87.75 94 LYS A C 1
ATOM 786 O O . LYS A 1 94 ? 34.589 -6.430 -26.992 1.00 87.75 94 LYS A O 1
ATOM 791 N N . ILE A 1 95 ? 33.810 -5.885 -24.954 1.00 88.94 95 ILE A N 1
ATOM 792 C CA . ILE A 1 95 ? 35.119 -5.560 -24.369 1.00 88.94 95 ILE A CA 1
ATOM 793 C C . ILE A 1 95 ? 36.013 -6.803 -24.338 1.00 88.94 95 ILE A C 1
ATOM 795 O O . ILE A 1 95 ? 37.172 -6.730 -24.737 1.00 88.94 95 ILE A O 1
ATOM 799 N N . ASN A 1 96 ? 35.477 -7.954 -23.930 1.00 86.94 96 ASN A N 1
ATOM 800 C CA . ASN A 1 96 ? 36.227 -9.208 -23.895 1.00 86.94 96 ASN A CA 1
ATOM 801 C C . ASN A 1 96 ? 36.634 -9.675 -25.297 1.00 86.94 96 ASN A C 1
ATOM 803 O O . ASN A 1 96 ? 37.775 -10.087 -25.488 1.00 86.94 96 ASN A O 1
ATOM 807 N N . ALA A 1 97 ? 35.751 -9.553 -26.292 1.00 85.81 97 ALA A N 1
ATOM 808 C CA . ALA A 1 97 ? 36.079 -9.862 -27.683 1.00 85.81 97 ALA A CA 1
ATOM 809 C C . ALA A 1 97 ? 37.158 -8.920 -28.247 1.00 85.81 97 ALA A C 1
ATOM 811 O O . ALA A 1 97 ? 38.095 -9.386 -28.891 1.00 85.81 97 ALA A O 1
ATOM 812 N N . ALA A 1 98 ? 37.076 -7.616 -27.959 1.00 84.88 98 ALA A N 1
ATOM 813 C CA . ALA A 1 98 ? 38.086 -6.640 -28.367 1.00 84.88 98 ALA A CA 1
ATOM 814 C C . ALA A 1 98 ? 39.446 -6.901 -27.698 1.00 84.88 98 ALA A C 1
ATOM 816 O O . ALA A 1 98 ? 40.475 -6.878 -28.368 1.00 84.88 98 ALA A O 1
ATOM 817 N N . ARG A 1 99 ? 39.461 -7.226 -26.397 1.00 83.38 99 ARG A N 1
ATOM 818 C CA . ARG A 1 99 ? 40.679 -7.635 -25.678 1.00 83.38 99 ARG A CA 1
ATOM 819 C C . ARG A 1 99 ? 41.269 -8.928 -26.240 1.00 83.38 99 ARG A C 1
ATOM 821 O O . ARG A 1 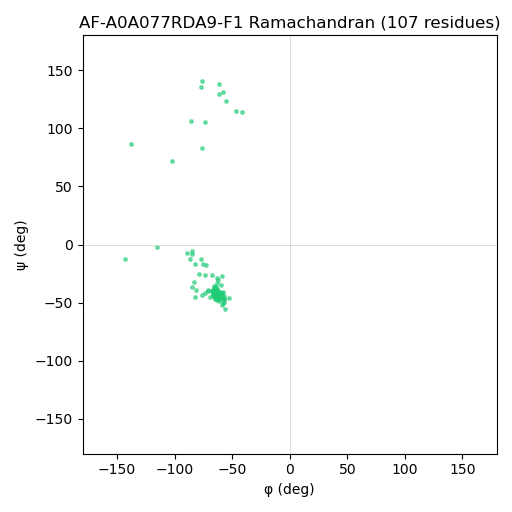99 ? 42.478 -9.011 -26.421 1.00 83.38 99 ARG A O 1
ATOM 828 N N . ALA A 1 100 ? 40.433 -9.916 -26.556 1.00 82.06 100 ALA A N 1
ATOM 829 C CA . ALA A 1 100 ? 40.876 -11.168 -27.163 1.00 82.06 100 ALA A CA 1
ATOM 830 C C . ALA A 1 100 ? 41.449 -10.959 -28.576 1.00 82.06 100 ALA A C 1
ATOM 832 O O . ALA A 1 100 ? 42.453 -11.576 -28.920 1.00 82.06 100 ALA A O 1
ATOM 833 N N . ALA A 1 101 ? 40.857 -10.070 -29.380 1.00 79.56 101 ALA A N 1
ATOM 834 C CA . ALA A 1 101 ? 41.387 -9.695 -30.689 1.00 79.56 101 ALA A CA 1
ATOM 835 C C . ALA A 1 101 ? 42.721 -8.935 -30.574 1.00 79.56 101 ALA A C 1
ATOM 837 O O . ALA A 1 101 ? 43.656 -9.242 -31.308 1.00 79.56 101 ALA A O 1
ATOM 838 N N . ALA A 1 102 ? 42.845 -8.020 -29.607 1.00 74.94 102 ALA A N 1
ATOM 839 C CA . ALA A 1 102 ? 44.090 -7.302 -29.331 1.00 74.94 102 ALA A CA 1
ATOM 840 C C . ALA A 1 102 ? 45.222 -8.237 -28.864 1.00 74.94 102 ALA A C 1
ATOM 842 O O . ALA A 1 102 ? 46.367 -8.054 -29.259 1.00 74.94 102 ALA A O 1
ATOM 843 N N . HIS A 1 103 ? 44.910 -9.277 -28.082 1.00 66.50 103 HIS A N 1
ATOM 844 C CA . HIS A 1 103 ? 45.886 -10.302 -27.692 1.00 66.50 103 HIS A CA 1
ATOM 845 C C . HIS A 1 103 ? 46.264 -11.266 -28.829 1.00 66.50 103 HIS A C 1
ATOM 847 O O . HIS A 1 103 ? 47.350 -11.838 -28.799 1.00 66.50 103 HIS A O 1
ATOM 853 N N . ARG A 1 104 ? 45.385 -11.468 -29.821 1.00 65.69 104 ARG A N 1
ATOM 854 C CA . ARG A 1 104 ? 45.628 -12.343 -30.984 1.00 65.69 104 ARG A CA 1
ATOM 855 C C . ARG A 1 104 ? 46.389 -11.672 -32.123 1.00 65.69 104 ARG A C 1
ATOM 857 O O . ARG A 1 104 ? 46.770 -12.372 -33.053 1.00 65.69 104 ARG A O 1
ATOM 864 N N . HIS A 1 105 ? 46.617 -10.365 -32.051 1.00 58.47 105 HIS A N 1
ATOM 865 C CA . HIS A 1 105 ? 47.486 -9.638 -32.971 1.00 58.47 105 HIS A CA 1
ATOM 866 C C . HIS A 1 105 ? 48.829 -9.360 -32.266 1.00 58.47 105 HIS A C 1
ATOM 868 O O . HIS A 1 105 ? 49.087 -8.222 -31.863 1.00 58.47 105 HIS A O 1
ATOM 874 N N . PRO A 1 106 ? 49.697 -10.373 -32.040 1.00 57.19 106 PRO A N 1
ATOM 875 C CA . PRO A 1 106 ? 51.080 -10.071 -31.720 1.00 57.19 106 PRO A CA 1
ATOM 876 C C . PRO A 1 106 ? 51.647 -9.313 -32.920 1.00 57.19 106 PRO A C 1
ATOM 878 O O . PRO A 1 106 ? 51.315 -9.611 -34.069 1.00 57.19 106 PRO A O 1
ATOM 881 N N . LYS A 1 107 ? 52.419 -8.269 -32.629 1.00 58.50 107 LYS A N 1
ATOM 882 C CA . LYS A 1 107 ? 53.088 -7.435 -33.624 1.00 58.50 107 LYS A CA 1
ATOM 883 C C . LYS A 1 107 ? 53.759 -8.354 -34.651 1.00 58.50 107 LYS A C 1
ATOM 885 O O . LYS A 1 107 ? 54.615 -9.149 -34.280 1.00 58.50 107 LYS A O 1
ATOM 890 N N . ALA A 1 108 ? 53.283 -8.305 -35.893 1.00 55.25 108 ALA A N 1
ATOM 891 C CA . ALA A 1 108 ? 54.030 -8.840 -37.014 1.00 55.25 108 ALA A CA 1
ATOM 892 C C . ALA A 1 108 ? 55.165 -7.839 -37.244 1.00 55.25 108 ALA A C 1
ATOM 894 O O . ALA A 1 108 ? 54.890 -6.701 -37.633 1.00 55.25 108 ALA A O 1
ATOM 895 N N . ASP A 1 109 ? 56.370 -8.239 -36.842 1.00 49.59 109 ASP A N 1
ATOM 896 C CA . ASP A 1 109 ? 57.628 -7.589 -37.216 1.00 49.59 109 ASP A CA 1
ATOM 897 C C . ASP A 1 109 ? 57.856 -7.678 -38.735 1.00 49.59 109 ASP A C 1
ATOM 899 O O . ASP A 1 109 ? 57.430 -8.692 -39.344 1.00 49.59 109 ASP A O 1
#

Organism: Echinococcus multilocularis (NCBI:txid6211)

Mean predicted aligned error: 14.21 Å

Sequence (109 aa):
MEEVSASKAASLDWSEFLKKKEAFANLPVPQDWKGWFAYKFIEWSLFAVEDPWGFTSTILIFVTPLFFLSAIFSYKLAKILEKEEEEKKRKERKINAARAAAHRHPKAD

Solvent-accessible surface area (backbone atoms only — not comparable to full-atom values): 6346 Å² total; per-residue (Å²): 143,68,80,76,64,69,65,65,78,71,57,80,61,60,66,63,50,51,54,48,49,57,54,58,69,70,46,78,79,51,89,46,70,72,48,38,51,53,53,52,50,51,53,52,53,49,43,42,72,77,37,51,64,63,41,49,51,52,50,45,68,57,48,50,60,54,49,52,52,49,51,54,51,52,52,54,50,50,55,51,52,52,51,52,49,51,52,49,54,52,49,52,53,52,52,51,50,53,51,52,51,58,68,69,54,66,84,84,127

Secondary structure (DSSP, 8-state):
--TTSGGGGSS--HHHHHHHHHHHHTSPPPSSHHHHHHHHHHHHHHHHHH-HHHHHHHHHHHHHHHHHHHHHHHHHHHHHHHHHHHHHHHHHHHHHHHHHHHHH-----

Radius of gyration: 32.82 Å; Cα contacts (8 Å, |Δi|>4): 11; chains: 1; bounding box: 81×39×86 Å

InterPro domains:
  IPR027877 Small integral membrane protein 15 [PF15086] (34-97)
  IPR027877 Small integral membrane protein 15 [PTHR28644] (33-96)

pLDDT: mean 79.8, std 14.65, range [47.38, 95.75]